Protein AF-A0A0Q9TJU2-F1 (afdb_monomer_lite)

pLDDT: mean 88.4, std 14.82, range [43.59, 97.75]

Sequence (100 aa):
MAQEFINGKWIQIVGGFRVYDSCCDSIRDQSLLLAGNPRYANVLIERDYRCANKELQHAGYATDPQYADKLIRIIEGSELTRFDQIEEERGDMMSSDDNQ

Secondary structure (DSSP, 8-state):
-EEEEETTEEEEE-------SSHHHHHHHHHHHHHH-GGGHHHHH--SHHHHHHHHHHTTS-S-TTHHHHHHHHHHHTTGGGGTTHHHHHHHTTSS----

Structure (mmCIF, N/CA/C/O backbone):
data_AF-A0A0Q9TJU2-F1
#
_entry.id   AF-A0A0Q9TJU2-F1
#
loop_
_atom_site.group_PDB
_atom_site.id
_atom_site.type_symbol
_atom_site.label_atom_id
_atom_site.label_alt_id
_atom_site.label_comp_id
_at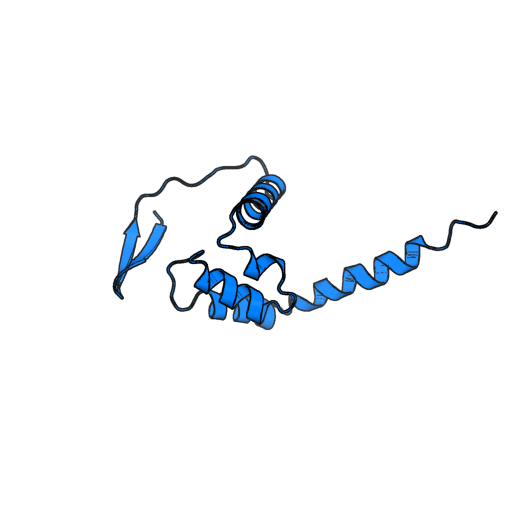om_site.label_asym_id
_atom_site.label_entity_id
_atom_site.label_seq_id
_atom_site.pdbx_PDB_ins_code
_atom_site.Cartn_x
_atom_site.Cartn_y
_atom_site.Cartn_z
_atom_site.occupancy
_atom_site.B_iso_or_equiv
_atom_site.auth_seq_id
_atom_site.auth_comp_id
_atom_site.auth_asym_id
_atom_site.auth_atom_id
_atom_site.pdbx_PDB_model_num
ATOM 1 N N . MET A 1 1 ? -10.303 -3.008 -15.014 1.00 76.12 1 MET A N 1
ATOM 2 C CA . MET A 1 1 ? -11.402 -2.634 -14.098 1.00 76.12 1 MET A CA 1
ATOM 3 C C . MET A 1 1 ? -10.827 -2.567 -12.698 1.00 76.12 1 MET A C 1
ATOM 5 O O . MET A 1 1 ? -10.142 -3.507 -12.319 1.00 76.12 1 MET A O 1
ATOM 9 N N . ALA A 1 2 ? -11.064 -1.479 -11.977 1.00 88.38 2 ALA A N 1
ATOM 10 C CA . ALA A 1 2 ? -10.724 -1.300 -10.568 1.00 88.38 2 ALA A CA 1
ATOM 11 C C . ALA A 1 2 ? -12.011 -1.279 -9.731 1.00 88.38 2 ALA A C 1
ATOM 13 O O . ALA A 1 2 ? -13.080 -0.982 -10.270 1.00 88.38 2 ALA A O 1
ATOM 14 N N . GLN A 1 3 ? -11.916 -1.578 -8.437 1.00 92.06 3 GLN A N 1
ATOM 15 C CA . GLN A 1 3 ? -13.002 -1.370 -7.479 1.00 92.06 3 GLN A CA 1
ATOM 16 C C . GLN A 1 3 ? -12.635 -0.217 -6.554 1.00 92.06 3 GLN A C 1
ATOM 18 O O . GLN A 1 3 ? -11.570 -0.241 -5.950 1.00 92.06 3 GLN A O 1
ATOM 23 N N . GLU A 1 4 ? -13.532 0.755 -6.427 1.00 92.44 4 GLU A N 1
ATOM 24 C CA . GLU A 1 4 ? -13.365 1.897 -5.531 1.00 92.44 4 GLU A CA 1
ATOM 25 C C . GLU A 1 4 ? -14.539 1.964 -4.555 1.00 92.44 4 GLU A C 1
ATOM 27 O O . GLU A 1 4 ? -15.685 1.688 -4.928 1.00 92.44 4 GLU A O 1
ATOM 32 N N . PHE A 1 5 ? -14.266 2.340 -3.307 1.00 92.75 5 PHE A N 1
ATOM 33 C CA . PHE A 1 5 ? -15.291 2.540 -2.289 1.00 92.75 5 PHE A CA 1
ATOM 34 C C . PHE A 1 5 ? -15.615 4.029 -2.147 1.00 92.75 5 PHE A C 1
ATOM 36 O O . PHE A 1 5 ? -14.850 4.806 -1.581 1.00 92.75 5 PHE A O 1
ATOM 43 N N . ILE A 1 6 ? -16.764 4.446 -2.681 1.00 90.31 6 ILE A N 1
ATOM 44 C CA . ILE A 1 6 ? -17.181 5.852 -2.731 1.00 90.31 6 ILE A CA 1
ATOM 45 C C . ILE A 1 6 ? -18.573 5.977 -2.113 1.00 90.31 6 ILE A C 1
ATOM 47 O O . ILE A 1 6 ? -19.494 5.241 -2.465 1.00 90.31 6 ILE A O 1
ATOM 51 N N . ASN A 1 7 ? -18.739 6.921 -1.180 1.00 90.31 7 ASN A N 1
ATOM 52 C CA . ASN A 1 7 ? -20.010 7.198 -0.496 1.00 90.31 7 ASN A CA 1
ATOM 53 C C . ASN A 1 7 ? -20.669 5.944 0.113 1.00 90.31 7 ASN A C 1
ATOM 55 O O . ASN A 1 7 ? -21.884 5.756 0.025 1.00 90.31 7 ASN A O 1
ATOM 59 N N . GLY A 1 8 ? -19.861 5.059 0.705 1.00 91.44 8 GLY A N 1
ATOM 60 C CA . GLY A 1 8 ? -20.351 3.844 1.356 1.00 91.44 8 GLY A CA 1
ATOM 61 C C . GLY A 1 8 ? -20.649 2.676 0.410 1.00 91.44 8 GLY A C 1
ATOM 62 O O . GLY A 1 8 ? -21.218 1.678 0.852 1.00 91.44 8 GLY A O 1
ATOM 63 N N . LYS A 1 9 ? -20.319 2.781 -0.885 1.00 92.69 9 LYS A N 1
ATOM 64 C CA . LYS A 1 9 ? -20.622 1.752 -1.887 1.00 92.69 9 LYS A CA 1
ATOM 65 C C . LYS A 1 9 ? -19.401 1.397 -2.720 1.00 92.69 9 LYS A C 1
ATOM 67 O O . LYS A 1 9 ? -18.637 2.265 -3.130 1.00 92.69 9 LYS A O 1
ATOM 72 N N . TRP A 1 10 ? -19.280 0.110 -3.024 1.00 93.00 10 TRP A N 1
ATOM 73 C CA . TRP A 1 10 ? -18.321 -0.391 -3.999 1.00 93.00 10 TRP A CA 1
ATOM 74 C C . TRP A 1 10 ? -18.819 -0.116 -5.413 1.00 93.00 10 TRP A C 1
ATOM 76 O O . TRP A 1 10 ? -19.925 -0.521 -5.775 1.00 93.00 10 TRP A O 1
ATOM 86 N N . ILE A 1 11 ? -17.991 0.549 -6.212 1.00 94.75 11 ILE A N 1
ATOM 87 C CA . ILE A 1 11 ? -18.245 0.791 -7.630 1.00 94.75 11 ILE A CA 1
ATOM 88 C C . ILE A 1 11 ? -17.083 0.269 -8.469 1.00 94.75 11 ILE A C 1
ATOM 90 O O . ILE A 1 11 ? -15.947 0.199 -8.004 1.00 94.75 11 ILE A O 1
ATOM 94 N N . GLN A 1 12 ? -17.368 -0.105 -9.715 1.00 93.94 12 GLN A N 1
ATOM 95 C CA . GLN A 1 12 ? -16.333 -0.474 -10.674 1.00 93.94 12 GLN A CA 1
ATOM 96 C C . GLN A 1 12 ? -15.966 0.724 -11.540 1.00 93.94 12 GLN A C 1
ATOM 98 O O . GLN A 1 12 ? -16.843 1.370 -12.112 1.00 93.94 12 GLN A O 1
ATOM 103 N N . ILE A 1 13 ? -14.669 0.988 -11.668 1.00 90.75 13 ILE A N 1
ATOM 104 C CA . ILE A 1 13 ? -14.140 2.071 -12.497 1.00 90.75 13 ILE A CA 1
ATOM 105 C C . ILE A 1 13 ? -13.214 1.485 -13.565 1.00 90.75 13 ILE A C 1
ATOM 107 O O . ILE A 1 13 ? -12.393 0.601 -13.305 1.00 90.75 13 ILE A O 1
ATOM 111 N N . VAL A 1 14 ? -13.345 1.972 -14.798 1.00 92.19 14 VAL A N 1
ATOM 112 C CA . VAL A 1 14 ? -12.358 1.722 -15.854 1.00 92.19 14 VAL A CA 1
ATOM 113 C C . VAL A 1 14 ? -11.217 2.717 -15.653 1.00 92.19 14 VAL A C 1
ATOM 115 O O . VAL A 1 14 ? -11.389 3.908 -15.890 1.00 92.19 14 VAL A O 1
ATOM 118 N N . GLY A 1 15 ? -10.067 2.228 -15.195 1.00 87.44 15 GLY A N 1
ATOM 119 C CA . GLY A 1 15 ? -8.838 3.007 -15.042 1.00 87.44 15 GLY A CA 1
ATOM 120 C C . GLY A 1 15 ? -7.681 2.365 -15.803 1.00 87.44 15 GLY A C 1
ATOM 121 O O . GLY A 1 15 ? -7.646 1.141 -15.964 1.00 87.44 15 GLY A O 1
ATOM 122 N N . GLY A 1 16 ? -6.756 3.196 -16.284 1.00 92.44 16 GLY A N 1
ATOM 123 C CA . GLY A 1 16 ? -5.470 2.743 -16.809 1.00 92.44 16 GLY A CA 1
ATOM 124 C C . GLY A 1 16 ? -4.497 2.456 -15.668 1.00 92.44 16 GLY A C 1
ATOM 125 O O . GLY A 1 16 ? -4.483 3.175 -14.671 1.00 92.44 16 GLY A O 1
ATOM 126 N N . PHE A 1 17 ? -3.678 1.421 -15.824 1.00 93.94 17 PHE A N 1
ATOM 127 C CA . PHE A 1 17 ? -2.636 1.055 -14.868 1.00 93.94 17 PHE A CA 1
ATOM 128 C C . PHE A 1 17 ? -1.268 1.188 -15.530 1.00 93.94 17 PHE A C 1
ATOM 130 O O . PHE A 1 17 ? -1.129 0.934 -16.728 1.00 93.94 17 PHE A O 1
ATOM 137 N N . ARG A 1 18 ? -0.264 1.597 -14.749 1.00 95.81 18 ARG A N 1
ATOM 138 C CA . ARG A 1 18 ? 1.128 1.616 -15.206 1.00 95.81 18 ARG A CA 1
ATOM 139 C C . ARG A 1 18 ? 1.598 0.176 -15.439 1.00 95.81 18 ARG A C 1
ATOM 141 O O . ARG A 1 18 ? 1.261 -0.715 -14.661 1.00 95.81 18 ARG A O 1
ATOM 148 N N . VAL A 1 19 ? 2.353 -0.035 -16.513 1.00 96.00 19 VAL A N 1
ATOM 149 C CA . VAL A 1 19 ? 2.965 -1.322 -16.875 1.00 96.00 19 VAL A CA 1
ATOM 150 C C . VAL A 1 19 ? 4.476 -1.152 -16.804 1.00 96.00 19 VAL A C 1
ATOM 152 O O . VAL A 1 19 ? 4.989 -0.113 -17.215 1.00 96.00 19 VAL A O 1
ATOM 155 N N . TYR A 1 20 ? 5.166 -2.158 -16.274 1.00 96.31 20 TYR A N 1
ATOM 156 C CA . TYR A 1 20 ? 6.608 -2.131 -16.046 1.00 96.31 20 TYR A CA 1
ATOM 157 C C . TYR A 1 20 ? 7.269 -3.383 -16.612 1.00 96.31 20 TYR A C 1
ATOM 159 O O . TYR A 1 20 ? 6.653 -4.450 -16.635 1.00 96.31 20 TYR A O 1
ATOM 167 N N . ASP A 1 21 ? 8.537 -3.250 -16.994 1.00 96.81 21 ASP A N 1
ATOM 168 C CA . ASP A 1 21 ? 9.339 -4.349 -17.539 1.00 96.81 21 ASP A CA 1
ATOM 169 C C . ASP A 1 21 ? 9.783 -5.347 -16.455 1.00 96.81 21 ASP A C 1
ATOM 171 O O . ASP A 1 21 ? 10.037 -6.516 -16.748 1.00 96.81 21 ASP A O 1
ATOM 175 N N . SER A 1 22 ? 9.856 -4.916 -15.188 1.00 97.50 22 SER A N 1
ATOM 176 C CA . SER A 1 22 ? 10.238 -5.775 -14.064 1.00 97.50 22 SER A CA 1
ATOM 177 C C . SER A 1 22 ? 9.535 -5.430 -12.746 1.00 97.50 22 SER A C 1
ATOM 179 O O . SER A 1 22 ? 9.029 -4.325 -12.536 1.00 97.50 22 SER A O 1
ATOM 181 N N . CYS A 1 23 ? 9.562 -6.384 -11.807 1.00 95.12 23 CYS A N 1
ATOM 182 C CA . CYS A 1 23 ? 9.093 -6.168 -10.436 1.00 95.12 23 CYS A CA 1
ATOM 183 C C . CYS A 1 23 ? 9.881 -5.042 -9.741 1.00 95.12 23 CYS A C 1
ATOM 185 O O . CYS A 1 23 ? 9.285 -4.152 -9.134 1.00 95.12 23 CYS A O 1
ATOM 187 N N . CYS A 1 24 ? 11.208 -5.022 -9.899 1.00 97.06 24 CYS A N 1
ATOM 188 C CA . CYS A 1 24 ? 12.071 -3.985 -9.335 1.00 97.06 24 CYS A CA 1
ATOM 189 C C . CYS A 1 24 ? 11.694 -2.578 -9.818 1.00 97.06 24 CYS A C 1
ATOM 191 O O . CYS A 1 24 ? 11.731 -1.637 -9.028 1.00 97.06 24 CYS A O 1
ATOM 193 N N . ASP A 1 25 ? 11.301 -2.427 -11.087 1.00 97.56 25 ASP A N 1
ATOM 194 C CA . ASP A 1 25 ? 10.873 -1.131 -11.625 1.00 97.56 25 ASP A CA 1
ATOM 195 C C . ASP A 1 25 ? 9.554 -0.669 -11.004 1.00 97.56 25 ASP A C 1
ATOM 197 O O . ASP A 1 25 ? 9.428 0.502 -10.650 1.00 97.56 25 ASP A O 1
ATOM 201 N N . SER A 1 26 ? 8.614 -1.595 -10.780 1.00 96.62 26 SER A N 1
ATOM 202 C CA . SER A 1 26 ? 7.354 -1.286 -10.094 1.00 96.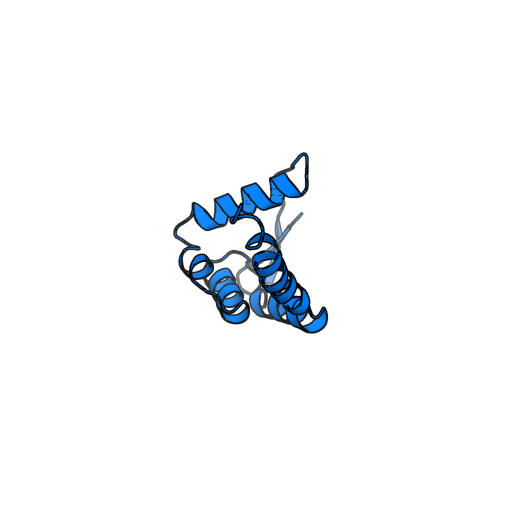62 26 SER A CA 1
ATOM 203 C C . SER A 1 26 ? 7.575 -0.838 -8.645 1.00 96.62 26 SER A C 1
ATOM 205 O O . SER A 1 26 ? 7.003 0.161 -8.214 1.00 96.62 26 SER A O 1
ATOM 207 N N . ILE A 1 27 ? 8.463 -1.521 -7.913 1.00 96.00 27 ILE A N 1
ATOM 208 C CA . ILE A 1 27 ? 8.822 -1.170 -6.534 1.00 96.00 27 ILE A CA 1
ATOM 209 C C . ILE A 1 27 ? 9.537 0.184 -6.505 1.00 96.00 27 ILE A C 1
ATOM 211 O O . ILE A 1 27 ? 9.230 1.019 -5.658 1.00 96.00 27 ILE A O 1
ATOM 215 N N . ARG A 1 28 ? 10.455 0.444 -7.447 1.00 97.44 28 ARG A N 1
ATOM 216 C CA . ARG A 1 28 ? 11.157 1.732 -7.532 1.00 97.44 28 ARG A CA 1
ATOM 217 C C . ARG A 1 28 ? 10.189 2.887 -7.772 1.00 97.44 28 ARG A C 1
ATOM 219 O O . ARG A 1 28 ? 10.272 3.889 -7.066 1.00 97.44 28 ARG A O 1
ATOM 226 N N . ASP A 1 29 ? 9.286 2.762 -8.741 1.00 97.75 29 ASP A N 1
ATOM 227 C CA . ASP A 1 29 ? 8.294 3.805 -9.028 1.00 97.75 29 ASP A CA 1
ATOM 228 C C . ASP A 1 29 ? 7.349 4.027 -7.839 1.00 97.75 29 ASP A C 1
ATOM 230 O O . ASP A 1 29 ? 7.067 5.167 -7.471 1.00 97.75 29 ASP A O 1
ATOM 234 N N . GLN A 1 30 ? 6.945 2.948 -7.164 1.00 95.75 30 GLN A N 1
ATOM 235 C CA . GLN A 1 30 ? 6.154 3.024 -5.941 1.00 95.75 30 GLN A CA 1
ATOM 236 C C . GLN A 1 30 ? 6.886 3.791 -4.827 1.00 95.75 30 GLN A C 1
ATOM 238 O O . GLN A 1 30 ? 6.296 4.664 -4.188 1.00 95.75 30 GLN A O 1
ATOM 243 N N . SER A 1 31 ? 8.173 3.516 -4.610 1.00 95.00 31 SER A N 1
ATOM 244 C CA . SER A 1 31 ? 8.987 4.251 -3.638 1.00 95.00 31 SER A CA 1
ATOM 245 C C . SER A 1 31 ? 9.119 5.730 -4.008 1.00 95.00 31 SER A C 1
ATOM 247 O O . SER A 1 31 ? 9.017 6.588 -3.133 1.00 95.00 31 SER A O 1
ATOM 249 N N . LEU A 1 32 ? 9.278 6.049 -5.298 1.00 97.38 32 LEU A N 1
ATOM 250 C CA . LEU A 1 32 ? 9.312 7.433 -5.784 1.00 97.38 32 LEU A CA 1
ATOM 251 C C . LEU A 1 32 ? 7.975 8.156 -5.583 1.00 97.38 32 LEU A C 1
ATOM 253 O O . LEU A 1 32 ? 7.977 9.331 -5.226 1.00 97.38 32 LEU A O 1
ATOM 257 N N . LEU A 1 33 ? 6.839 7.476 -5.762 1.00 96.50 33 LEU A N 1
ATOM 258 C CA . LEU A 1 33 ? 5.515 8.035 -5.475 1.00 96.50 33 LEU A CA 1
ATOM 259 C C . LEU A 1 33 ? 5.376 8.418 -3.997 1.00 96.50 33 LEU A C 1
ATOM 261 O O . LEU A 1 33 ? 4.880 9.503 -3.692 1.00 96.50 33 LEU A O 1
ATOM 265 N N . LEU A 1 34 ? 5.797 7.531 -3.091 1.00 95.88 34 LEU A N 1
ATOM 266 C CA . LEU A 1 34 ? 5.714 7.774 -1.651 1.00 95.88 34 LEU A CA 1
ATOM 267 C C . LEU A 1 34 ? 6.678 8.888 -1.224 1.00 95.88 34 LEU A C 1
ATOM 269 O O . LEU A 1 34 ? 6.262 9.819 -0.543 1.00 95.88 34 LEU A O 1
ATOM 273 N N . ALA A 1 35 ? 7.931 8.844 -1.683 1.00 95.56 35 ALA A N 1
ATOM 274 C CA . ALA A 1 3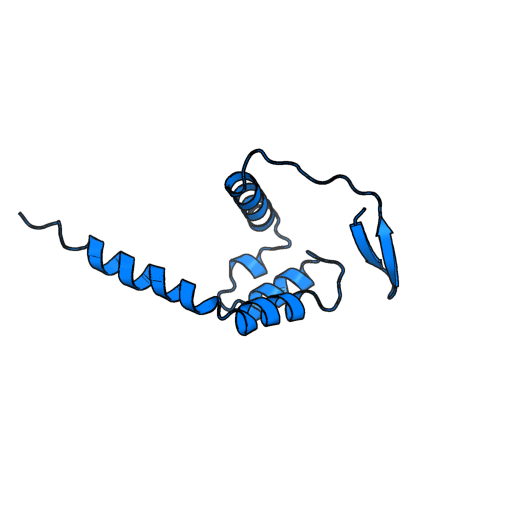5 ? 8.955 9.836 -1.354 1.00 95.56 35 ALA A CA 1
ATOM 275 C C . ALA A 1 35 ? 8.698 11.218 -1.977 1.00 95.56 35 ALA A C 1
ATOM 277 O O . ALA A 1 35 ? 8.999 12.244 -1.371 1.00 95.56 35 ALA A O 1
ATOM 278 N N . GLY A 1 36 ? 8.154 11.255 -3.194 1.00 95.81 36 GLY A N 1
ATOM 279 C CA . GLY A 1 36 ? 7.974 12.479 -3.973 1.00 95.81 36 GLY A CA 1
ATOM 280 C C . GLY A 1 36 ? 6.674 13.235 -3.695 1.00 95.81 36 GLY A C 1
ATOM 281 O O . GLY A 1 36 ? 6.514 14.352 -4.186 1.00 95.81 36 GLY A O 1
ATOM 282 N N . ASN A 1 37 ? 5.734 12.659 -2.939 1.00 96.38 37 ASN A N 1
ATOM 283 C CA . ASN A 1 37 ? 4.445 13.283 -2.652 1.00 96.38 37 ASN A CA 1
ATOM 284 C C . ASN A 1 37 ? 4.303 13.589 -1.148 1.00 96.38 37 ASN A C 1
ATOM 286 O O . ASN A 1 37 ? 4.170 12.656 -0.352 1.00 96.38 37 ASN A O 1
ATOM 290 N N . PRO A 1 38 ? 4.232 14.877 -0.746 1.00 95.50 38 PRO A N 1
ATOM 291 C CA . PRO A 1 38 ? 4.122 15.287 0.659 1.00 95.50 38 PRO A CA 1
ATOM 292 C C . PRO A 1 38 ? 2.956 14.654 1.422 1.00 95.50 38 PRO A C 1
ATOM 294 O O . PRO A 1 38 ? 3.017 14.525 2.641 1.00 95.50 38 PRO A O 1
ATOM 297 N N . ARG A 1 39 ? 1.907 14.218 0.713 1.00 96.75 39 ARG A N 1
ATOM 298 C CA . ARG A 1 39 ? 0.767 13.500 1.293 1.00 96.75 39 ARG A CA 1
ATOM 299 C C . ARG A 1 39 ? 1.177 12.240 2.063 1.00 96.75 39 ARG A C 1
ATOM 301 O O . ARG A 1 39 ? 0.473 11.856 2.987 1.00 96.75 39 ARG A O 1
ATOM 308 N N . TYR A 1 40 ? 2.294 11.612 1.695 1.00 96.94 40 TYR A N 1
ATOM 309 C CA . TYR A 1 40 ? 2.798 10.391 2.327 1.00 96.94 40 TYR A CA 1
ATOM 310 C C . TYR A 1 40 ? 3.946 10.635 3.314 1.00 96.94 40 TYR A C 1
ATOM 312 O O . TYR A 1 40 ? 4.531 9.671 3.798 1.00 96.94 40 TYR A O 1
ATOM 320 N N . ALA A 1 41 ? 4.274 11.888 3.651 1.00 95.69 41 ALA A N 1
ATOM 321 C CA . ALA A 1 41 ? 5.422 12.202 4.506 1.00 95.69 41 ALA A CA 1
ATOM 322 C C . ALA A 1 41 ? 5.388 11.468 5.861 1.00 95.69 41 ALA A C 1
ATOM 324 O O . ALA A 1 41 ? 6.408 10.936 6.293 1.00 95.69 41 ALA A O 1
ATOM 325 N N . ASN A 1 42 ? 4.210 11.364 6.486 1.00 95.12 42 ASN A N 1
ATOM 326 C CA . ASN A 1 42 ? 4.039 10.646 7.753 1.00 95.12 42 ASN A CA 1
ATOM 327 C C . ASN A 1 42 ? 4.310 9.140 7.631 1.00 95.12 42 ASN A C 1
ATOM 329 O O . ASN A 1 42 ? 4.784 8.524 8.577 1.00 95.12 42 ASN A O 1
ATOM 333 N N . VAL A 1 43 ? 4.045 8.548 6.463 1.00 94.88 43 VAL A N 1
ATOM 334 C CA . VAL A 1 43 ? 4.302 7.123 6.213 1.00 94.88 43 VAL A CA 1
ATOM 335 C C . VAL A 1 43 ? 5.806 6.843 6.216 1.00 94.88 43 VAL A C 1
ATOM 337 O O . VAL A 1 43 ? 6.233 5.801 6.694 1.00 94.88 43 VAL A O 1
ATOM 340 N N . LEU A 1 44 ? 6.613 7.775 5.703 1.00 93.31 44 LEU A N 1
ATOM 341 C CA . LEU A 1 44 ? 8.060 7.594 5.529 1.00 93.31 44 LEU A CA 1
ATOM 342 C C . LEU A 1 44 ? 8.861 7.722 6.826 1.00 93.31 44 LEU A C 1
ATOM 344 O O . LEU A 1 44 ? 9.980 7.221 6.903 1.00 93.31 44 LEU A O 1
ATOM 348 N N . ILE A 1 45 ? 8.326 8.435 7.817 1.00 94.00 45 ILE A N 1
ATOM 349 C CA . ILE A 1 45 ? 8.996 8.637 9.110 1.00 94.00 45 ILE A CA 1
ATOM 350 C C . ILE A 1 45 ? 8.621 7.569 10.139 1.00 94.00 45 ILE A C 1
ATOM 352 O O . ILE A 1 45 ? 9.261 7.473 11.186 1.00 94.00 45 ILE A O 1
ATOM 356 N N . GLU A 1 46 ? 7.579 6.791 9.858 1.00 94.88 46 GLU A N 1
ATOM 357 C CA . GLU A 1 46 ? 7.044 5.805 10.779 1.00 94.88 46 GLU A CA 1
ATOM 358 C C . GLU A 1 46 ? 7.832 4.493 10.703 1.00 94.88 46 GLU A C 1
ATOM 360 O O . GLU A 1 46 ? 8.157 4.005 9.621 1.00 94.88 46 GLU A O 1
ATOM 365 N N . ARG A 1 47 ? 8.144 3.919 11.869 1.00 91.69 47 ARG A N 1
ATOM 366 C CA . ARG A 1 47 ? 8.904 2.664 11.979 1.00 91.69 47 ARG A CA 1
ATOM 367 C C . ARG A 1 47 ? 8.023 1.480 12.349 1.00 91.69 47 ARG A C 1
ATOM 369 O O . ARG A 1 47 ? 8.364 0.350 12.016 1.00 91.69 47 ARG A O 1
ATOM 376 N N . ASP A 1 48 ? 6.898 1.717 13.021 1.00 94.12 48 ASP A N 1
ATOM 377 C CA . ASP A 1 48 ? 5.918 0.667 13.273 1.00 94.12 48 ASP A CA 1
ATOM 378 C C . ASP A 1 48 ? 5.037 0.482 12.036 1.00 94.12 48 ASP A C 1
ATOM 380 O O . ASP A 1 48 ? 4.260 1.365 11.662 1.00 94.12 48 ASP A O 1
ATOM 384 N N . TYR A 1 49 ? 5.096 -0.702 11.424 1.00 94.44 49 TYR A N 1
ATOM 385 C CA . TYR A 1 49 ? 4.268 -1.030 10.267 1.00 94.44 49 TYR A CA 1
ATOM 386 C C . TYR A 1 49 ? 2.771 -0.818 10.537 1.00 94.44 49 TYR A C 1
ATOM 388 O O . TYR A 1 49 ? 2.029 -0.473 9.618 1.00 94.44 49 TYR A O 1
ATOM 396 N N . ARG A 1 50 ? 2.287 -0.987 11.775 1.00 96.31 50 ARG A N 1
ATOM 397 C CA . ARG A 1 50 ? 0.870 -0.760 12.105 1.00 96.31 50 ARG A CA 1
ATOM 398 C C . ARG A 1 50 ? 0.501 0.708 11.973 1.00 96.31 50 ARG A C 1
ATOM 400 O O . ARG A 1 50 ? -0.543 1.027 11.404 1.00 96.31 50 ARG A O 1
ATOM 407 N N . CYS A 1 51 ? 1.351 1.590 12.483 1.00 96.75 51 CYS A N 1
ATOM 408 C CA . CYS A 1 51 ? 1.186 3.032 12.355 1.00 96.75 51 CYS A CA 1
ATOM 409 C C . CYS A 1 51 ? 1.366 3.467 10.895 1.00 96.75 51 CYS A C 1
ATOM 411 O O . CYS A 1 51 ? 0.515 4.185 10.375 1.00 96.75 51 CYS A O 1
ATOM 413 N N . ALA A 1 52 ? 2.367 2.933 10.189 1.00 95.81 52 ALA A N 1
ATOM 414 C CA . ALA A 1 52 ? 2.624 3.263 8.788 1.00 95.81 52 ALA A CA 1
ATOM 415 C C . ALA A 1 52 ? 1.430 2.910 7.885 1.00 95.81 52 ALA A C 1
ATOM 417 O O . ALA A 1 52 ? 1.026 3.709 7.042 1.00 95.81 52 ALA A O 1
ATOM 418 N N . ASN A 1 53 ? 0.801 1.748 8.097 1.00 96.62 53 ASN A N 1
ATOM 419 C CA . ASN A 1 53 ? -0.389 1.336 7.347 1.00 96.62 53 ASN A CA 1
ATOM 420 C C . ASN A 1 53 ? -1.607 2.234 7.626 1.00 96.62 53 ASN A C 1
ATOM 422 O O . ASN A 1 53 ? -2.375 2.530 6.707 1.00 96.62 53 ASN A O 1
ATOM 426 N N . LYS A 1 54 ? -1.778 2.705 8.868 1.00 97.12 54 LYS A N 1
ATOM 427 C CA . LYS A 1 54 ? -2.833 3.672 9.218 1.00 97.12 54 LYS A CA 1
ATOM 428 C C . LYS A 1 54 ? -2.595 5.021 8.549 1.00 97.12 54 LYS A C 1
ATOM 430 O O . LYS A 1 54 ? -3.516 5.561 7.943 1.00 97.12 54 LYS A O 1
ATOM 435 N N . GLU A 1 55 ? -1.363 5.522 8.586 1.00 97.06 55 GLU A N 1
ATOM 436 C CA . GLU A 1 55 ? -0.993 6.763 7.900 1.00 97.06 55 GLU A CA 1
ATOM 437 C C . GLU A 1 55 ? -1.158 6.641 6.381 1.00 97.06 55 GLU A C 1
ATOM 439 O O . GLU A 1 55 ? -1.629 7.571 5.731 1.00 97.06 55 GLU A O 1
ATOM 444 N N . LEU A 1 56 ? -0.874 5.471 5.804 1.00 96.50 56 LEU A N 1
ATOM 445 C CA . LEU A 1 56 ? -1.079 5.212 4.380 1.00 96.50 56 LEU A CA 1
ATOM 446 C C . LEU A 1 56 ? -2.566 5.272 3.991 1.00 96.50 56 LEU A C 1
ATOM 448 O O . LEU A 1 56 ? -2.920 5.818 2.940 1.00 96.50 56 LEU A O 1
ATOM 452 N N . GLN A 1 57 ? -3.447 4.756 4.852 1.00 97.00 57 GLN A N 1
ATOM 453 C CA . GLN A 1 57 ? -4.893 4.885 4.681 1.00 97.00 57 GLN A CA 1
ATOM 454 C C . GLN A 1 57 ? -5.359 6.337 4.866 1.00 97.00 57 GLN A C 1
ATOM 456 O O . GLN A 1 57 ? -6.118 6.832 4.034 1.00 97.00 57 GLN A O 1
ATOM 461 N N . HIS A 1 58 ? -4.879 7.047 5.893 1.00 95.94 58 HIS A N 1
ATOM 462 C CA . HIS A 1 58 ? -5.178 8.472 6.099 1.00 95.94 58 HIS A CA 1
ATOM 463 C C . HIS A 1 58 ? -4.737 9.340 4.913 1.00 95.94 58 HIS A C 1
ATOM 465 O O . HIS A 1 58 ? -5.453 10.255 4.510 1.00 95.94 58 HIS A O 1
ATOM 471 N N . ALA A 1 59 ? -3.602 9.007 4.298 1.00 96.19 59 ALA A N 1
ATOM 472 C CA . ALA A 1 59 ? -3.090 9.645 3.091 1.00 96.19 59 ALA A CA 1
ATOM 473 C C . ALA A 1 59 ? -3.929 9.343 1.830 1.00 96.19 59 ALA A C 1
ATOM 475 O O . ALA A 1 59 ? -3.656 9.888 0.758 1.00 96.19 59 ALA A O 1
ATOM 476 N N . GLY A 1 60 ? -4.950 8.485 1.919 1.00 95.12 60 GLY A N 1
ATOM 477 C CA . GLY A 1 60 ? -5.839 8.162 0.805 1.00 95.12 60 GLY A CA 1
ATOM 478 C C . GLY A 1 60 ? -5.152 7.346 -0.286 1.00 95.12 60 GLY A C 1
ATOM 479 O O . GLY A 1 60 ? -5.392 7.576 -1.472 1.00 95.12 60 GLY A O 1
ATOM 480 N N . TYR A 1 61 ? -4.256 6.431 0.099 1.00 95.88 61 TYR A N 1
ATOM 481 C CA . TYR A 1 61 ? -3.639 5.489 -0.837 1.00 95.88 61 TYR A CA 1
ATOM 482 C C . TYR A 1 61 ? -4.658 4.514 -1.442 1.00 95.88 61 TYR A C 1
ATOM 484 O O . TYR A 1 61 ? -4.585 4.201 -2.626 1.00 95.88 61 TYR A O 1
ATOM 492 N N . ALA A 1 62 ? -5.625 4.073 -0.636 1.00 95.06 62 ALA A N 1
ATOM 493 C CA . ALA A 1 62 ? -6.728 3.219 -1.050 1.00 95.06 62 ALA A CA 1
ATOM 494 C C . ALA A 1 62 ? -8.055 3.811 -0.567 1.00 95.06 62 ALA A C 1
ATOM 496 O O . ALA A 1 62 ? -8.109 4.465 0.475 1.00 95.06 62 ALA A O 1
ATOM 497 N N . THR A 1 63 ? -9.130 3.560 -1.312 1.00 94.56 63 THR A N 1
ATOM 498 C CA . THR A 1 63 ? -10.486 3.979 -0.923 1.00 94.56 63 THR A CA 1
ATOM 499 C C . THR A 1 63 ? -11.160 3.002 0.038 1.00 94.56 63 THR A C 1
ATOM 501 O O . THR A 1 63 ? -12.144 3.352 0.687 1.00 94.56 63 THR A O 1
ATOM 504 N N . ASP A 1 64 ? -10.627 1.785 0.159 1.00 95.12 64 ASP A N 1
ATOM 505 C CA . ASP A 1 64 ? -11.137 0.758 1.061 1.00 95.12 64 ASP A CA 1
ATOM 506 C C . ASP A 1 64 ? -11.040 1.204 2.535 1.00 95.12 64 ASP A C 1
ATOM 508 O O . ASP A 1 64 ? -9.936 1.455 3.029 1.00 95.12 64 ASP A O 1
ATOM 512 N N . PRO A 1 65 ? -12.160 1.250 3.281 1.00 93.69 65 PRO A N 1
ATOM 513 C CA . PRO A 1 65 ? -12.154 1.665 4.681 1.00 93.69 65 PRO A CA 1
ATOM 514 C C . PRO A 1 65 ? -11.404 0.697 5.608 1.00 93.69 65 PRO A C 1
ATOM 516 O O . PRO A 1 65 ? -11.081 1.074 6.731 1.00 93.69 65 PRO A O 1
ATOM 519 N N . GLN A 1 66 ? -11.133 -0.536 5.172 1.00 95.81 66 GLN A N 1
ATOM 520 C CA . GLN A 1 66 ? -10.420 -1.559 5.944 1.00 95.81 66 GLN A CA 1
ATOM 521 C C . GLN A 1 66 ? -9.006 -1.823 5.410 1.00 95.81 66 GLN A C 1
ATOM 523 O O . GLN A 1 66 ? -8.426 -2.873 5.695 1.00 95.8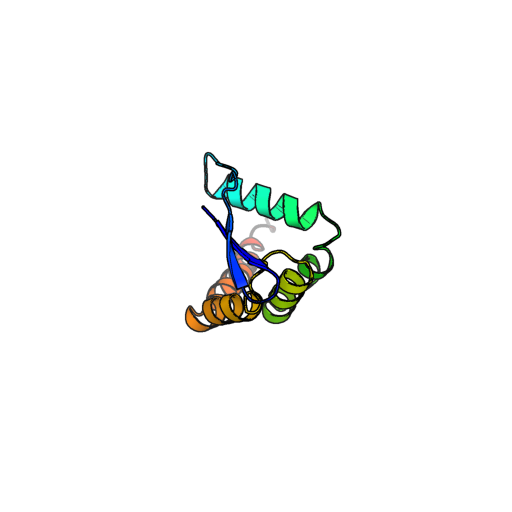1 66 GLN A O 1
ATOM 528 N N . TYR A 1 67 ? -8.455 -0.914 4.603 1.00 96.50 67 TYR A N 1
ATOM 529 C CA . TYR A 1 67 ? -7.175 -1.122 3.932 1.00 96.50 67 TYR A CA 1
ATOM 530 C C . TYR A 1 67 ? -6.022 -1.401 4.907 1.00 96.50 67 TYR A C 1
ATOM 532 O O . TYR A 1 67 ? -5.342 -2.420 4.774 1.00 96.50 67 TYR A O 1
ATOM 540 N N . ALA A 1 68 ? -5.837 -0.546 5.918 1.00 97.00 68 ALA A N 1
ATOM 541 C CA . ALA A 1 68 ? -4.762 -0.695 6.897 1.00 97.00 68 ALA A CA 1
ATOM 542 C C . ALA A 1 68 ? -4.869 -2.026 7.657 1.00 97.00 68 ALA A C 1
ATOM 544 O O . ALA A 1 68 ? -3.891 -2.766 7.761 1.00 97.00 68 ALA A O 1
ATOM 545 N N . ASP A 1 69 ? -6.073 -2.371 8.120 1.00 97.62 69 ASP A N 1
ATOM 546 C CA . ASP A 1 69 ? -6.327 -3.613 8.856 1.00 97.62 69 ASP A CA 1
ATOM 547 C C . ASP A 1 69 ? -6.025 -4.856 8.013 1.00 97.62 69 ASP A C 1
ATOM 549 O O . ASP A 1 69 ? -5.505 -5.847 8.526 1.00 97.62 69 ASP A O 1
ATOM 553 N N . LYS A 1 70 ? -6.337 -4.823 6.711 1.00 97.19 70 LYS A N 1
ATOM 554 C CA . LYS A 1 70 ? -6.018 -5.925 5.795 1.00 97.19 70 LYS A CA 1
ATOM 555 C C . LYS A 1 70 ? -4.512 -6.124 5.669 1.00 97.19 70 LYS A C 1
ATOM 557 O O . LYS A 1 70 ? -4.059 -7.263 5.748 1.00 97.19 70 LYS A O 1
ATOM 562 N N . LEU A 1 71 ? -3.744 -5.045 5.518 1.00 96.69 71 LEU A N 1
ATOM 563 C CA . LEU A 1 71 ? -2.285 -5.129 5.424 1.00 96.69 71 LEU A CA 1
ATOM 564 C C . LEU A 1 71 ? -1.657 -5.635 6.724 1.00 96.69 71 LEU A C 1
ATOM 566 O O . LEU A 1 71 ? -0.836 -6.548 6.682 1.00 96.69 71 LEU A O 1
ATOM 570 N N . ILE A 1 72 ? -2.105 -5.126 7.874 1.00 97.06 72 ILE A N 1
ATOM 571 C CA . ILE A 1 72 ? -1.644 -5.592 9.191 1.00 97.06 72 ILE A CA 1
ATOM 572 C C . ILE A 1 72 ? -1.900 -7.097 9.346 1.00 97.06 72 ILE A C 1
ATOM 574 O O . ILE A 1 72 ? -0.987 -7.839 9.698 1.00 97.06 72 ILE A O 1
ATOM 578 N N . ARG A 1 73 ? -3.099 -7.574 8.989 1.00 97.38 73 ARG A N 1
ATOM 579 C CA . ARG A 1 73 ? -3.433 -9.008 9.040 1.00 97.38 73 ARG A CA 1
ATOM 580 C C . ARG A 1 73 ? -2.560 -9.863 8.127 1.00 97.38 73 ARG A C 1
ATOM 582 O O . ARG A 1 73 ? -2.250 -10.990 8.493 1.00 97.38 73 ARG A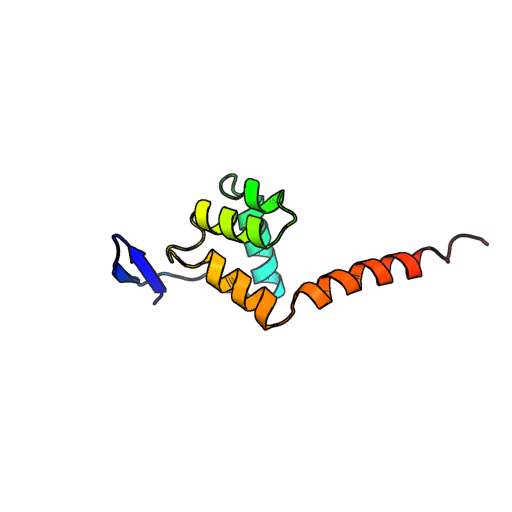 O 1
ATOM 589 N N . ILE A 1 74 ? -2.186 -9.366 6.948 1.00 96.88 74 ILE A N 1
ATOM 590 C CA . ILE A 1 74 ? -1.291 -10.089 6.032 1.00 96.88 74 ILE A CA 1
ATOM 591 C C . ILE A 1 74 ? 0.113 -10.195 6.632 1.00 96.88 74 ILE A C 1
ATOM 593 O O . ILE A 1 74 ? 0.693 -11.282 6.613 1.00 96.88 74 ILE A O 1
ATOM 597 N N . ILE A 1 75 ? 0.635 -9.091 7.178 1.00 95.56 75 ILE A N 1
ATOM 598 C CA . ILE A 1 75 ? 1.959 -9.035 7.814 1.00 95.56 75 ILE A CA 1
ATOM 599 C C . ILE A 1 75 ? 2.025 -10.006 8.993 1.00 95.56 75 ILE A C 1
ATOM 601 O O . ILE A 1 75 ? 2.935 -10.832 9.055 1.00 95.56 75 ILE A O 1
ATOM 605 N N . GLU A 1 76 ? 1.040 -9.944 9.889 1.00 95.50 76 GLU A N 1
ATOM 606 C CA . GLU A 1 76 ? 0.974 -10.792 11.082 1.00 95.50 76 GLU A CA 1
ATOM 607 C C . GLU A 1 76 ? 0.697 -12.257 10.718 1.00 95.50 76 GLU A C 1
ATOM 609 O O . GLU A 1 76 ? 1.408 -13.151 11.166 1.00 95.50 76 GLU A O 1
ATOM 614 N N . GLY A 1 77 ? -0.291 -12.516 9.858 1.00 96.06 77 GLY A N 1
ATOM 615 C CA . GLY A 1 77 ? -0.709 -13.873 9.496 1.00 96.06 77 GLY A CA 1
ATOM 616 C C . GLY A 1 77 ? 0.298 -14.644 8.641 1.00 96.06 77 GLY A C 1
ATOM 617 O O . GLY A 1 77 ? 0.263 -15.871 8.626 1.00 96.06 77 GLY A O 1
ATOM 618 N N . SER A 1 78 ? 1.196 -13.944 7.943 1.00 95.31 78 SER A N 1
ATOM 619 C CA . SER A 1 78 ? 2.282 -14.568 7.170 1.00 95.31 78 SER A CA 1
ATOM 620 C C . SER A 1 78 ? 3.629 -14.524 7.901 1.00 95.31 78 SER A C 1
ATOM 622 O O . SER A 1 78 ? 4.638 -14.962 7.339 1.00 95.31 78 SER A O 1
ATOM 624 N N . GLU A 1 79 ? 3.646 -13.989 9.128 1.00 93.38 79 GLU A N 1
ATOM 625 C CA . GLU A 1 79 ? 4.829 -13.778 9.968 1.00 93.38 79 GLU A CA 1
ATOM 626 C C . GLU A 1 79 ? 5.957 -13.045 9.224 1.00 93.38 79 GLU A C 1
ATOM 628 O O . GLU A 1 79 ? 7.120 -13.449 9.268 1.00 93.38 79 GLU A O 1
ATOM 633 N N . LEU A 1 80 ? 5.620 -11.980 8.486 1.00 93.25 80 LEU A N 1
ATOM 634 C CA . LEU A 1 80 ? 6.585 -11.294 7.616 1.00 93.25 80 LEU A CA 1
ATOM 635 C C . LEU A 1 80 ? 7.682 -10.563 8.395 1.00 93.25 80 LEU A C 1
ATOM 637 O O . LEU A 1 80 ? 8.781 -10.409 7.873 1.00 93.25 80 LEU A O 1
ATOM 641 N N . THR A 1 81 ? 7.434 -10.203 9.657 1.00 92.12 81 THR A N 1
ATOM 642 C CA . THR A 1 81 ? 8.426 -9.539 10.521 1.00 92.12 81 THR A CA 1
ATOM 643 C C . THR A 1 81 ? 9.663 -10.400 10.791 1.00 92.12 81 THR A C 1
ATOM 645 O O . THR A 1 81 ? 10.687 -9.889 11.230 1.00 92.12 81 THR A O 1
ATOM 648 N N . ARG A 1 82 ? 9.617 -11.714 10.511 1.00 92.06 82 ARG A N 1
ATOM 649 C CA . ARG A 1 82 ? 10.805 -12.584 10.588 1.00 92.06 82 ARG A CA 1
ATOM 650 C C . ARG A 1 82 ? 11.908 -12.175 9.608 1.00 92.06 82 ARG A C 1
ATOM 652 O O . ARG A 1 82 ? 13.064 -12.516 9.819 1.00 92.06 82 ARG A O 1
ATOM 659 N N . PHE A 1 83 ? 11.551 -11.488 8.522 1.00 90.00 83 PHE A N 1
ATOM 660 C CA . PHE A 1 83 ? 12.509 -11.038 7.514 1.00 90.00 83 PHE A CA 1
ATOM 661 C C . PHE A 1 83 ? 13.207 -9.731 7.902 1.00 90.00 83 PHE A C 1
ATOM 663 O O . PHE A 1 83 ? 14.281 -9.463 7.374 1.00 90.00 83 PHE A O 1
ATOM 670 N N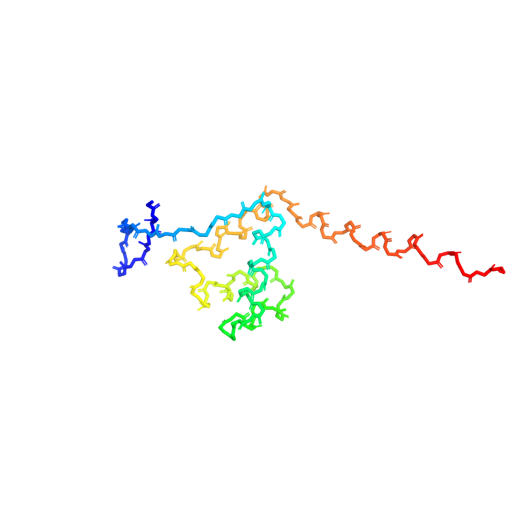 . ASP A 1 84 ? 12.666 -8.979 8.865 1.00 87.19 84 ASP A N 1
ATOM 671 C CA . ASP A 1 84 ? 13.280 -7.739 9.359 1.00 87.19 84 ASP A CA 1
ATOM 672 C C . ASP A 1 84 ? 14.594 -8.022 10.116 1.00 87.19 84 ASP A C 1
ATOM 674 O O . ASP A 1 84 ? 15.502 -7.200 10.134 1.00 87.19 84 ASP A O 1
ATOM 678 N N . GLN A 1 85 ? 14.723 -9.221 10.697 1.00 78.38 85 GLN A N 1
ATOM 679 C CA . GLN A 1 85 ? 15.887 -9.648 11.488 1.00 78.38 85 GLN A CA 1
ATOM 680 C C . GLN A 1 85 ? 17.090 -10.064 10.626 1.00 78.38 85 GLN A C 1
ATOM 682 O O . GLN A 1 85 ? 18.225 -10.051 11.093 1.00 78.38 85 GLN A O 1
ATOM 687 N N . ILE A 1 86 ? 16.864 -10.415 9.355 1.00 63.22 86 ILE A N 1
ATOM 688 C CA . ILE A 1 86 ? 17.914 -10.947 8.470 1.00 63.22 86 ILE A CA 1
ATOM 689 C C . ILE A 1 86 ? 18.939 -9.864 8.086 1.00 63.22 86 ILE A C 1
ATOM 691 O O . ILE A 1 86 ? 20.080 -10.185 7.750 1.00 63.22 86 ILE A O 1
ATOM 695 N N . GLU A 1 87 ? 18.573 -8.580 8.145 1.00 56.72 87 GLU A N 1
ATOM 696 C CA . GLU A 1 87 ? 19.503 -7.491 7.821 1.00 56.72 87 GLU A CA 1
ATOM 697 C C . GLU A 1 87 ? 20.465 -7.138 8.966 1.00 56.72 87 GLU A C 1
ATOM 699 O O . GLU A 1 87 ? 21.606 -6.766 8.688 1.00 56.72 87 GLU A O 1
ATOM 704 N N . GLU A 1 88 ? 20.073 -7.317 10.234 1.00 54.28 88 GLU A N 1
ATOM 705 C CA . GLU A 1 88 ? 20.944 -7.011 11.383 1.00 54.28 88 GLU A CA 1
ATOM 706 C C . GLU A 1 88 ? 22.142 -7.976 11.467 1.00 54.28 88 GLU A C 1
ATOM 708 O O . GLU A 1 88 ? 23.270 -7.545 11.702 1.00 54.28 88 GLU A O 1
ATOM 713 N N . GLU A 1 89 ? 21.946 -9.263 11.166 1.00 53.09 89 GLU A N 1
ATOM 714 C CA . GLU A 1 89 ? 23.015 -10.277 11.212 1.00 53.09 89 GLU A CA 1
ATOM 715 C C . GLU A 1 89 ? 24.013 -10.168 10.045 1.00 53.09 89 GLU A C 1
ATOM 717 O O . GLU A 1 89 ? 25.161 -10.610 10.141 1.00 53.09 89 GLU A O 1
ATOM 722 N N . ARG A 1 90 ? 23.605 -9.561 8.923 1.00 56.62 90 ARG A N 1
ATOM 723 C CA . ARG A 1 90 ? 24.457 -9.423 7.732 1.00 56.62 90 ARG A CA 1
ATOM 724 C C . ARG A 1 90 ? 25.405 -8.222 7.808 1.00 56.62 90 ARG A C 1
ATOM 726 O O . ARG A 1 90 ? 26.431 -8.231 7.130 1.00 56.62 90 ARG A O 1
ATOM 733 N N . GLY A 1 91 ? 25.087 -7.222 8.634 1.00 52.81 91 GLY A N 1
ATOM 734 C CA . GLY A 1 91 ? 25.950 -6.065 8.895 1.00 52.81 91 GLY A CA 1
ATOM 735 C C . GLY A 1 91 ? 27.170 -6.394 9.761 1.00 52.81 91 GLY A C 1
ATOM 736 O O . GLY A 1 91 ? 28.245 -5.842 9.535 1.00 52.81 91 GLY A O 1
ATOM 737 N N . ASP A 1 92 ? 27.038 -7.344 10.690 1.00 53.03 92 ASP A N 1
ATOM 738 C CA . ASP A 1 92 ? 28.101 -7.705 11.643 1.00 53.03 92 ASP A CA 1
ATOM 739 C C . ASP A 1 92 ? 29.200 -8.586 11.008 1.00 53.03 92 ASP A C 1
ATOM 741 O O . ASP A 1 92 ? 30.350 -8.605 11.446 1.00 53.03 92 ASP A O 1
ATOM 745 N N . MET A 1 93 ? 28.888 -9.270 9.900 1.00 52.53 93 MET A N 1
ATOM 746 C CA . MET A 1 93 ? 29.825 -10.163 9.203 1.00 52.53 93 MET A CA 1
ATOM 747 C C . MET A 1 93 ? 30.754 -9.444 8.200 1.00 52.53 93 MET A C 1
ATOM 749 O O . MET A 1 93 ? 31.683 -10.062 7.687 1.00 52.53 93 MET A O 1
ATOM 753 N N . MET A 1 94 ? 30.533 -8.151 7.916 1.00 56.75 94 MET A N 1
ATOM 754 C CA . MET A 1 94 ? 31.341 -7.351 6.972 1.00 56.75 94 MET A CA 1
ATOM 755 C C . MET A 1 94 ? 32.337 -6.389 7.652 1.00 56.75 94 MET A C 1
ATOM 757 O O . MET A 1 94 ? 33.028 -5.650 6.959 1.00 56.75 94 MET A O 1
ATOM 761 N N . SER A 1 95 ? 32.452 -6.404 8.987 1.00 56.34 95 SER A N 1
ATOM 762 C CA . SER A 1 95 ? 33.356 -5.514 9.744 1.00 56.34 95 SER A CA 1
ATOM 763 C C . SER A 1 95 ? 34.728 -6.128 10.095 1.00 56.34 95 SER A C 1
ATOM 765 O O . SER A 1 95 ? 35.487 -5.511 10.841 1.00 56.34 95 SER A O 1
ATOM 767 N N . SER A 1 96 ? 35.064 -7.335 9.621 1.00 52.22 96 SER A N 1
ATOM 768 C CA . SER A 1 96 ? 36.308 -8.026 10.029 1.00 52.22 96 SER A CA 1
ATOM 769 C C . SER A 1 96 ? 37.503 -7.888 9.075 1.00 52.22 96 SER A C 1
ATOM 771 O O . SER A 1 96 ? 38.599 -8.281 9.463 1.00 52.22 96 SER A O 1
ATOM 773 N N . ASP A 1 97 ? 37.352 -7.278 7.896 1.00 56.97 97 ASP A N 1
ATOM 774 C CA . ASP A 1 97 ? 38.443 -7.169 6.911 1.00 56.97 97 ASP A CA 1
ATOM 775 C C . ASP A 1 97 ? 39.013 -5.742 6.796 1.00 56.97 97 ASP A C 1
ATOM 777 O O . ASP A 1 97 ? 39.131 -5.201 5.705 1.00 56.97 97 ASP A O 1
ATOM 781 N N . ASP A 1 98 ? 39.394 -5.142 7.927 1.00 56.53 98 ASP A N 1
ATOM 782 C CA . ASP A 1 98 ? 40.278 -3.965 7.967 1.00 56.53 98 ASP A CA 1
ATOM 783 C C . ASP A 1 98 ? 41.228 -4.058 9.177 1.00 56.53 98 ASP A C 1
ATOM 785 O O . ASP A 1 98 ? 41.098 -3.331 10.162 1.00 56.53 98 ASP A O 1
ATOM 789 N N . ASN A 1 99 ? 42.185 -4.994 9.126 1.00 48.72 99 ASN A N 1
ATOM 790 C CA . ASN A 1 99 ? 43.484 -4.854 9.800 1.00 48.72 99 ASN A CA 1
ATOM 791 C C . ASN A 1 99 ? 44.515 -5.870 9.272 1.00 48.72 99 ASN A C 1
ATOM 793 O O . ASN A 1 99 ? 44.768 -6.897 9.914 1.00 48.72 99 ASN A O 1
ATOM 797 N N . GLN A 1 100 ? 45.152 -5.555 8.141 1.00 43.59 100 GLN A N 1
ATOM 798 C CA . GLN A 1 100 ? 46.547 -5.938 7.896 1.00 43.59 100 GLN A CA 1
ATOM 799 C C . GLN A 1 100 ? 47.244 -4.993 6.921 1.00 43.59 100 GLN A C 1
ATOM 801 O O . GLN A 1 100 ? 46.675 -4.728 5.841 1.00 43.59 100 GLN A O 1
#

Foldseek 3Di:
DDWAQDPNDTDDDDDDDDDDPDPVVVVVVVVCVLVVDPLNVQLVVDDDLLSNLVSCVVSCVGRDPCRSVVVVCVCVVVVVCVVVVVVVVVVVVPPPPPDD

Radius of gyration: 18.28 Å; chains: 1; bounding box: 67×30×31 Å